Protein AF-A0A855K456-F1 (afdb_monomer_lite)

Secondary structure (DSSP, 8-state):
--THHHHTEEEEEEE-----TTEEEEEGGGTEEEEEEEGGG-TT-B--HHHHTT--

pLDDT: mean 87.88, std 12.94, range [54.06, 98.25]

Foldseek 3Di:
DPPVQVVQWDWFKAFDDDDDPQWDADDVVVRITIGTDGLVGCPRTDADPVRVVVSD

Sequence (56 aa):
MHHRSKVNRRLVVAPLGEAGDRTRATYPELGLMVELRRVEALGDARVPDWMAAALA

Structure (mmCIF, N/CA/C/O backbone):
data_AF-A0A855K456-F1
#
_entry.id   AF-A0A855K456-F1
#
loop_
_atom_site.group_PDB
_atom_site.id
_atom_site.type_symbol
_atom_site.label_atom_id
_atom_site.label_alt_id
_atom_site.label_comp_id
_atom_site.label_asym_id
_atom_site.label_entity_id
_atom_site.label_seq_id
_atom_site.pdbx_PDB_ins_code
_atom_site.Cartn_x
_atom_site.Cartn_y
_atom_site.Cartn_z
_atom_site.occupancy
_atom_site.B_iso_or_equiv
_atom_site.auth_seq_id
_atom_site.auth_comp_id
_atom_site.auth_asym_id
_atom_site.auth_atom_id
_atom_site.pdbx_PDB_model_num
ATOM 1 N N . MET A 1 1 ? 19.561 14.269 -4.880 1.00 54.53 1 MET A N 1
ATOM 2 C CA . MET A 1 1 ? 18.149 13.859 -5.070 1.00 54.53 1 MET A CA 1
ATOM 3 C C . MET A 1 1 ? 17.885 13.715 -6.566 1.00 54.53 1 MET A C 1
ATOM 5 O O . MET A 1 1 ? 17.719 14.717 -7.244 1.00 54.53 1 MET A O 1
ATOM 9 N N . HIS A 1 2 ? 17.949 12.495 -7.109 1.00 58.97 2 HIS A N 1
ATOM 10 C CA . HIS A 1 2 ? 17.778 12.258 -8.547 1.00 58.97 2 HIS A CA 1
ATOM 11 C C . HIS A 1 2 ? 16.303 12.484 -8.912 1.00 58.97 2 HIS A C 1
ATOM 13 O O . HIS A 1 2 ? 15.436 11.763 -8.415 1.00 58.97 2 HIS A O 1
ATOM 19 N N . HIS A 1 3 ? 15.999 13.502 -9.725 1.00 60.06 3 HIS A N 1
ATOM 20 C CA . HIS A 1 3 ? 14.623 13.908 -10.062 1.00 60.06 3 HIS A CA 1
ATOM 21 C C . HIS A 1 3 ? 13.750 12.713 -10.497 1.00 60.06 3 HIS A C 1
ATOM 23 O O . HIS A 1 3 ? 12.593 12.601 -10.096 1.00 60.06 3 HIS A O 1
ATOM 29 N N . ARG A 1 4 ? 14.353 11.761 -11.223 1.00 56.34 4 ARG A N 1
ATOM 30 C CA . ARG A 1 4 ? 13.724 10.542 -11.747 1.00 56.34 4 ARG A CA 1
ATOM 31 C C . ARG A 1 4 ? 13.113 9.646 -10.651 1.00 56.34 4 ARG A C 1
ATOM 33 O O . ARG A 1 4 ? 12.025 9.118 -10.835 1.00 56.34 4 ARG A O 1
ATOM 40 N N . SER A 1 5 ? 13.718 9.577 -9.460 1.00 54.06 5 SER A N 1
ATOM 41 C CA . SER A 1 5 ? 13.219 8.772 -8.324 1.00 54.06 5 SER A CA 1
ATOM 42 C C . SER A 1 5 ? 11.996 9.373 -7.611 1.00 54.06 5 SER A C 1
ATOM 44 O O . SER A 1 5 ? 11.422 8.740 -6.716 1.00 54.06 5 SER A O 1
ATOM 46 N N . LYS A 1 6 ? 11.621 10.622 -7.933 1.00 56.97 6 LYS A N 1
ATOM 47 C CA . LYS A 1 6 ? 10.374 11.250 -7.464 1.00 56.97 6 LYS A CA 1
ATOM 48 C C . LYS A 1 6 ? 9.211 10.962 -8.418 1.00 56.97 6 LYS A C 1
ATOM 50 O O . LYS A 1 6 ? 8.089 10.840 -7.943 1.00 56.97 6 LYS A O 1
ATOM 55 N N . VAL A 1 7 ? 9.488 10.810 -9.717 1.00 65.75 7 VAL A N 1
ATOM 56 C CA . VAL A 1 7 ? 8.470 10.591 -10.761 1.00 65.75 7 VAL A CA 1
ATOM 57 C C . VAL A 1 7 ? 7.915 9.160 -10.735 1.00 65.75 7 VAL A C 1
ATOM 59 O O . VAL A 1 7 ? 6.728 8.962 -10.967 1.00 65.75 7 VAL A O 1
ATOM 62 N N . ASN A 1 8 ? 8.718 8.169 -10.337 1.00 79.62 8 ASN A N 1
ATOM 63 C CA . ASN A 1 8 ? 8.310 6.757 -10.303 1.00 79.62 8 ASN A CA 1
ATOM 64 C C . ASN A 1 8 ? 7.545 6.344 -9.030 1.00 79.62 8 ASN A C 1
ATOM 66 O O . ASN A 1 8 ? 7.702 5.223 -8.552 1.00 79.62 8 ASN A O 1
ATOM 70 N N . ARG A 1 9 ? 6.739 7.230 -8.428 1.00 88.75 9 ARG A N 1
ATOM 71 C CA . ARG A 1 9 ? 5.880 6.859 -7.288 1.00 88.75 9 ARG A CA 1
ATOM 72 C C . ARG A 1 9 ? 4.430 6.706 -7.726 1.00 88.75 9 ARG A C 1
ATOM 74 O O . ARG A 1 9 ? 3.916 7.536 -8.470 1.00 88.75 9 ARG A O 1
ATOM 81 N N . ARG A 1 10 ? 3.764 5.664 -7.234 1.00 90.69 10 ARG A N 1
ATOM 82 C CA . ARG A 1 10 ? 2.346 5.378 -7.473 1.00 90.69 10 ARG A CA 1
ATOM 83 C C . ARG A 1 10 ? 1.619 5.233 -6.145 1.00 90.69 10 ARG A C 1
ATOM 85 O O . ARG A 1 10 ? 2.202 4.781 -5.160 1.00 90.69 10 ARG A O 1
ATOM 92 N N . LEU A 1 11 ? 0.355 5.644 -6.131 1.00 93.69 11 LEU A N 1
ATOM 93 C CA . LEU A 1 11 ? -0.560 5.269 -5.062 1.00 93.69 11 LEU A CA 1
ATOM 94 C C . LEU A 1 11 ?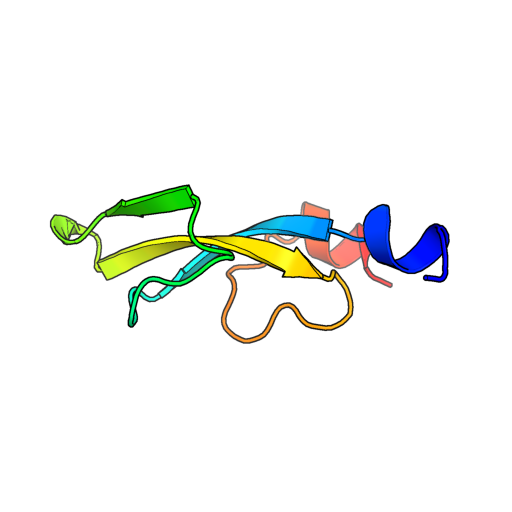 -1.029 3.848 -5.328 1.00 93.69 11 LEU A C 1
ATOM 96 O O . LEU A 1 11 ? -1.490 3.551 -6.427 1.00 93.69 11 LEU A O 1
ATOM 100 N N . VAL A 1 12 ? -0.872 2.987 -4.334 1.00 94.69 12 VAL A N 1
ATOM 101 C CA . VAL A 1 12 ? -1.204 1.570 -4.434 1.00 94.69 12 VAL A CA 1
ATOM 102 C C . VAL A 1 12 ? -1.915 1.103 -3.178 1.00 94.69 12 VAL A C 1
ATOM 104 O O . VAL A 1 12 ? -1.739 1.679 -2.103 1.00 94.69 12 VAL A O 1
ATOM 107 N N . VAL A 1 13 ? -2.721 0.057 -3.329 1.00 96.94 13 VAL A N 1
ATOM 108 C CA . VAL A 1 13 ? -3.403 -0.609 -2.218 1.00 96.94 13 VAL A CA 1
ATOM 109 C C . VAL A 1 13 ? -2.505 -1.725 -1.700 1.00 96.94 13 VAL A C 1
ATOM 111 O O . VAL A 1 13 ? -2.018 -2.529 -2.491 1.00 96.94 13 VAL A O 1
ATOM 114 N N . ALA A 1 14 ? -2.307 -1.799 -0.391 1.00 96.88 14 ALA A N 1
ATOM 115 C CA . ALA A 1 14 ? -1.528 -2.837 0.276 1.00 96.88 14 ALA A CA 1
ATOM 116 C C . ALA A 1 14 ? -2.294 -3.383 1.497 1.00 96.88 14 ALA A C 1
ATOM 118 O O . ALA A 1 14 ? -3.237 -2.729 1.959 1.00 96.88 14 ALA A O 1
ATOM 119 N N . PRO A 1 15 ? -1.928 -4.570 2.013 1.00 97.81 15 PRO A N 1
ATOM 120 C CA . PRO A 1 15 ? -2.373 -5.033 3.323 1.00 97.81 15 PRO A CA 1
ATOM 121 C C . PRO A 1 15 ? -2.127 -3.980 4.407 1.00 97.81 15 PRO A C 1
ATOM 123 O O . PRO A 1 15 ? -1.140 -3.246 4.362 1.00 97.81 15 PRO A O 1
ATOM 126 N N . LEU A 1 16 ? -3.039 -3.897 5.373 1.00 97.69 16 LEU A N 1
ATOM 127 C CA . LEU A 1 16 ? -2.892 -2.999 6.511 1.00 97.69 16 LEU A CA 1
ATOM 128 C C . LEU A 1 16 ? -1.694 -3.413 7.376 1.00 97.69 16 LEU A C 1
ATOM 130 O O . LEU A 1 16 ? -1.600 -4.557 7.817 1.00 97.69 16 LEU A O 1
ATOM 134 N N . GLY A 1 17 ? -0.823 -2.452 7.659 1.00 95.75 17 GLY A N 1
ATOM 135 C CA . GLY A 1 17 ? 0.272 -2.563 8.615 1.00 95.75 17 GLY A CA 1
ATOM 136 C C . GLY A 1 17 ? 0.381 -1.298 9.464 1.00 95.75 17 GLY A C 1
ATOM 137 O O . GLY A 1 17 ? -0.582 -0.541 9.603 1.00 95.75 17 GLY A O 1
ATOM 138 N N . GLU A 1 18 ? 1.562 -1.054 10.022 1.00 95.81 18 GLU A N 1
ATOM 139 C CA . GLU A 1 18 ? 1.842 0.182 10.752 1.00 95.81 18 GLU A CA 1
ATOM 140 C C . GLU A 1 18 ? 1.872 1.380 9.788 1.00 95.81 18 GLU A C 1
ATOM 142 O O . GLU A 1 18 ? 2.567 1.367 8.768 1.00 95.81 18 GLU A O 1
ATOM 147 N N . ALA A 1 19 ? 1.086 2.414 10.093 1.00 95.12 19 ALA A N 1
ATOM 148 C CA . ALA A 1 19 ? 1.040 3.620 9.278 1.00 95.12 19 ALA A CA 1
ATOM 149 C C . ALA A 1 19 ? 2.340 4.425 9.427 1.00 95.12 19 ALA A C 1
ATOM 151 O O . ALA A 1 19 ? 2.849 4.613 10.528 1.00 95.12 19 ALA A O 1
ATOM 152 N N . GLY A 1 20 ? 2.844 4.958 8.316 1.00 95.06 20 GLY A N 1
ATOM 153 C CA . GLY A 1 20 ? 4.031 5.813 8.298 1.00 95.06 20 GLY A CA 1
ATOM 154 C C . GLY A 1 20 ? 3.944 6.902 7.234 1.00 95.06 20 GLY A C 1
ATOM 155 O O . GLY A 1 20 ? 2.894 7.130 6.637 1.00 95.06 20 GL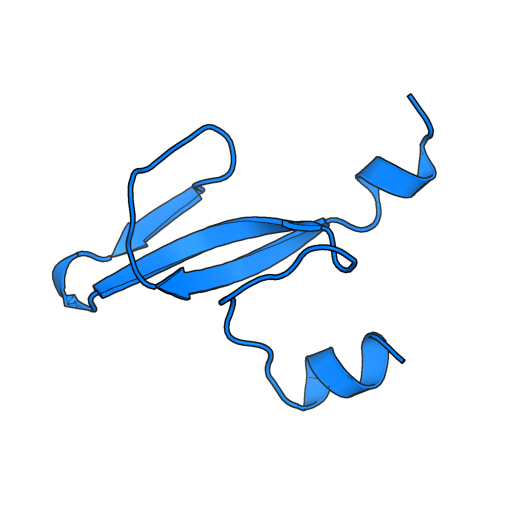Y A O 1
ATOM 156 N N . ASP A 1 21 ? 5.071 7.542 6.918 1.00 94.94 21 ASP A N 1
ATOM 157 C CA . ASP A 1 21 ? 5.139 8.713 6.020 1.00 94.94 21 ASP A CA 1
ATOM 158 C C . ASP A 1 21 ? 4.608 8.476 4.590 1.00 94.94 21 ASP A C 1
ATOM 160 O O . ASP A 1 21 ? 4.338 9.413 3.826 1.00 94.94 21 ASP A O 1
ATOM 164 N N . ARG A 1 22 ? 4.498 7.207 4.182 1.00 94.44 22 ARG A N 1
ATOM 165 C CA . ARG A 1 22 ? 3.984 6.802 2.865 1.00 94.44 22 ARG A CA 1
ATOM 166 C C . ARG A 1 22 ? 2.477 6.562 2.868 1.00 94.44 22 ARG A C 1
ATOM 168 O O . ARG A 1 22 ? 1.887 6.575 1.785 1.00 94.44 22 ARG A O 1
ATOM 175 N N . THR A 1 23 ? 1.869 6.355 4.032 1.00 97.50 23 THR A N 1
ATOM 176 C CA . THR A 1 23 ? 0.451 6.034 4.189 1.00 97.50 23 THR A CA 1
ATOM 177 C C . THR A 1 23 ? -0.410 7.258 3.892 1.00 97.50 23 THR A C 1
ATOM 179 O O . THR A 1 23 ? -0.141 8.362 4.358 1.00 97.50 23 THR A O 1
ATOM 182 N N . ARG A 1 24 ? -1.439 7.078 3.062 1.00 97.75 24 ARG A N 1
ATOM 183 C CA . ARG A 1 24 ? -2.396 8.132 2.681 1.00 97.75 24 ARG A CA 1
ATOM 184 C C . ARG A 1 24 ? -3.771 7.910 3.275 1.00 97.75 24 ARG A C 1
ATOM 186 O O . ARG A 1 24 ? -4.445 8.879 3.595 1.00 97.75 24 ARG A O 1
ATOM 193 N N . ALA A 1 25 ? -4.156 6.650 3.417 1.00 98.12 25 ALA A N 1
ATOM 194 C CA . ALA A 1 25 ? -5.396 6.246 4.051 1.00 98.12 25 ALA A CA 1
ATOM 195 C C . ALA A 1 25 ? -5.248 4.825 4.596 1.00 98.12 25 ALA A C 1
ATOM 197 O O . ALA A 1 25 ? -4.517 4.013 4.023 1.00 98.12 25 ALA A O 1
ATOM 198 N N . THR A 1 26 ? -5.964 4.529 5.672 1.00 98.25 26 THR A N 1
ATOM 199 C CA . THR A 1 26 ? -6.137 3.182 6.216 1.00 98.25 26 THR A CA 1
ATOM 200 C C . THR A 1 26 ? -7.618 2.820 6.155 1.00 98.25 26 THR A C 1
ATOM 202 O O . THR A 1 26 ? -8.477 3.683 6.318 1.00 98.25 26 THR A O 1
ATOM 205 N N . TYR A 1 27 ? -7.904 1.546 5.905 1.00 97.69 27 TYR A N 1
ATOM 206 C CA . TYR A 1 27 ? -9.246 0.962 5.868 1.00 97.69 27 TYR A CA 1
ATOM 207 C C . TYR A 1 27 ? -9.248 -0.294 6.753 1.00 97.69 27 TYR A C 1
ATOM 209 O O . TYR A 1 27 ? -9.123 -1.414 6.238 1.00 97.69 27 TYR A O 1
ATOM 217 N N . PRO A 1 28 ? -9.290 -0.132 8.091 1.00 97.12 28 PRO A N 1
ATOM 218 C CA . PRO A 1 28 ? -9.149 -1.240 9.034 1.00 97.12 28 PRO A CA 1
ATOM 219 C C . PRO A 1 28 ? -10.177 -2.352 8.845 1.00 97.12 28 PRO A C 1
ATOM 221 O O . PRO A 1 28 ? -9.826 -3.527 8.893 1.00 97.12 28 PRO A O 1
ATOM 224 N N . GLU A 1 29 ? -11.419 -1.989 8.542 1.00 97.75 29 GLU A N 1
ATOM 225 C CA . GLU A 1 29 ? -12.522 -2.911 8.274 1.00 97.75 29 GLU A CA 1
ATOM 226 C C . GLU A 1 29 ? -12.297 -3.802 7.044 1.00 97.75 29 GLU A C 1
ATOM 228 O O . GLU A 1 29 ? -12.870 -4.886 6.957 1.00 97.75 29 GLU A O 1
ATOM 233 N N . LEU A 1 30 ? -11.435 -3.380 6.114 1.00 97.56 30 LEU A N 1
ATOM 234 C CA . LEU A 1 30 ? -11.045 -4.165 4.942 1.00 97.56 30 LEU A CA 1
ATOM 235 C C . LEU A 1 30 ? -9.682 -4.851 5.113 1.00 97.56 30 LEU A C 1
ATOM 237 O O . LEU A 1 30 ? -9.288 -5.632 4.248 1.00 97.56 30 LEU A O 1
ATOM 241 N N . GLY A 1 31 ? -8.937 -4.546 6.181 1.00 97.69 31 GLY A N 1
ATOM 242 C CA . GLY A 1 31 ? -7.544 -4.971 6.334 1.00 97.69 31 GLY A CA 1
ATOM 243 C C . GLY A 1 31 ? -6.623 -4.383 5.259 1.00 97.69 31 GLY A C 1
ATOM 244 O O . GLY A 1 31 ? -5.657 -5.032 4.855 1.00 97.69 31 GLY A O 1
ATOM 245 N N . LEU A 1 32 ? -6.926 -3.173 4.768 1.00 98.19 32 LEU A N 1
ATOM 246 C CA . LEU A 1 32 ? -6.206 -2.522 3.668 1.00 98.19 32 LEU A CA 1
ATOM 247 C C . LEU A 1 32 ? -5.705 -1.123 4.034 1.00 98.19 32 LEU A C 1
ATOM 249 O O . LEU A 1 32 ? -6.233 -0.450 4.915 1.00 98.19 32 LEU A O 1
ATOM 253 N N . MET A 1 33 ? -4.709 -0.650 3.291 1.00 98.12 33 MET A N 1
ATOM 254 C CA . MET A 1 33 ? -4.244 0.735 3.314 1.00 98.12 33 MET A CA 1
ATOM 255 C C . MET A 1 33 ? -3.815 1.201 1.924 1.00 98.12 33 MET A C 1
ATOM 257 O O . MET A 1 33 ? -3.503 0.399 1.044 1.00 98.12 33 MET A O 1
ATOM 261 N N . VAL A 1 34 ? -3.795 2.518 1.731 1.00 97.50 34 VAL A N 1
ATOM 262 C CA . VAL A 1 34 ? -3.283 3.166 0.522 1.00 97.50 34 VAL A CA 1
ATOM 263 C C . VAL A 1 34 ? -1.935 3.792 0.838 1.00 97.50 34 VAL A C 1
ATOM 265 O O . VAL A 1 34 ? -1.824 4.628 1.738 1.00 97.50 34 VAL A O 1
ATOM 268 N N . GLU A 1 35 ? -0.915 3.433 0.065 1.00 97.06 35 GLU A N 1
ATOM 269 C CA . GLU A 1 35 ? 0.442 3.947 0.224 1.00 97.06 35 GLU A CA 1
ATOM 270 C C . GLU A 1 35 ? 1.005 4.548 -1.060 1.00 97.06 35 GLU A C 1
ATOM 272 O O . GLU A 1 35 ? 0.738 4.087 -2.168 1.00 97.06 35 GLU A O 1
ATOM 277 N N . LEU A 1 36 ? 1.864 5.556 -0.900 1.00 94.69 36 LEU A N 1
ATOM 278 C CA . LEU A 1 36 ? 2.696 6.089 -1.971 1.00 94.69 36 LEU A CA 1
ATOM 279 C C . LEU A 1 36 ? 4.019 5.310 -2.041 1.00 94.69 36 LEU A C 1
ATOM 281 O O . LEU A 1 36 ? 4.966 5.612 -1.307 1.00 94.69 36 LEU A O 1
ATOM 285 N N . ARG A 1 37 ? 4.103 4.330 -2.945 1.00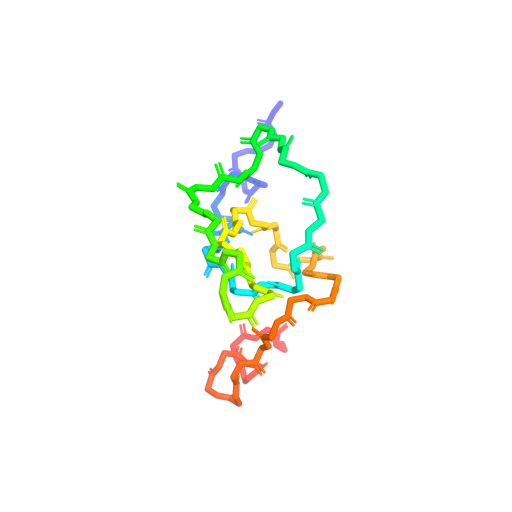 92.25 37 ARG A N 1
ATOM 286 C CA . ARG A 1 37 ? 5.284 3.464 -3.127 1.00 92.25 37 ARG A CA 1
ATOM 287 C C . ARG A 1 37 ? 6.004 3.759 -4.437 1.00 92.25 37 ARG A C 1
ATOM 289 O O . ARG A 1 37 ? 5.423 4.318 -5.365 1.00 92.25 37 ARG A O 1
ATOM 296 N N . ARG A 1 38 ? 7.295 3.422 -4.506 1.00 90.25 38 ARG A N 1
ATOM 297 C CA . ARG A 1 38 ? 8.040 3.461 -5.773 1.00 90.25 38 ARG A CA 1
ATOM 298 C C . ARG A 1 38 ? 7.662 2.251 -6.615 1.00 90.25 38 ARG A C 1
ATOM 300 O O . ARG A 1 38 ? 7.455 1.178 -6.059 1.00 90.25 38 ARG A O 1
ATOM 307 N N . VAL A 1 39 ? 7.623 2.430 -7.929 1.00 87.88 39 VAL A N 1
ATOM 308 C CA . VAL A 1 39 ? 7.362 1.358 -8.897 1.00 87.88 39 VAL A CA 1
ATOM 309 C C . VAL A 1 39 ? 8.366 0.212 -8.740 1.00 87.88 39 VAL A C 1
ATOM 311 O O . VAL A 1 39 ? 7.974 -0.942 -8.640 1.00 87.88 39 VAL A O 1
ATOM 314 N N . GLU A 1 40 ? 9.649 0.529 -8.602 1.00 86.44 40 GLU A N 1
ATOM 315 C CA . GLU A 1 40 ? 10.706 -0.458 -8.351 1.00 86.44 40 GLU A CA 1
ATOM 316 C C . GLU A 1 40 ? 10.678 -1.099 -6.940 1.00 86.44 40 GLU A C 1
ATOM 318 O O . GLU A 1 40 ? 11.482 -1.979 -6.651 1.00 86.44 40 GLU A O 1
ATOM 323 N N . ALA A 1 41 ? 9.782 -0.671 -6.040 1.00 89.81 41 ALA A N 1
ATOM 324 C CA . ALA A 1 41 ? 9.693 -1.162 -4.659 1.00 89.81 41 ALA A CA 1
ATOM 325 C C . ALA A 1 41 ? 8.233 -1.257 -4.175 1.00 89.81 41 ALA A C 1
ATOM 327 O O . ALA A 1 41 ? 7.858 -0.685 -3.144 1.00 89.81 41 ALA A O 1
ATOM 328 N N . LEU A 1 42 ? 7.397 -1.953 -4.951 1.00 91.31 42 LEU A N 1
ATOM 329 C CA . LEU A 1 42 ? 5.967 -2.110 -4.670 1.00 91.31 42 LEU A CA 1
ATOM 330 C C . LEU A 1 42 ? 5.666 -3.061 -3.509 1.00 91.31 42 LEU A C 1
ATOM 332 O O . LEU A 1 42 ? 4.671 -2.836 -2.828 1.00 91.31 42 LEU A O 1
ATOM 336 N N . GLY A 1 43 ? 6.515 -4.053 -3.230 1.00 92.06 43 GLY A N 1
ATOM 337 C CA . GLY A 1 43 ? 6.328 -4.986 -2.112 1.00 92.06 43 GLY A CA 1
ATOM 338 C C . GLY A 1 43 ? 5.040 -5.806 -2.229 1.00 92.06 43 GLY A C 1
ATOM 339 O O . GLY A 1 43 ? 4.721 -6.308 -3.299 1.00 92.06 43 GLY A O 1
ATOM 340 N N . ASP A 1 44 ? 4.287 -5.900 -1.135 1.00 93.81 44 ASP A N 1
ATOM 341 C CA . ASP A 1 44 ? 2.990 -6.590 -1.032 1.00 93.81 44 ASP A CA 1
ATOM 342 C C . ASP A 1 44 ? 1.795 -5.781 -1.576 1.00 93.81 44 ASP A C 1
ATOM 344 O O . ASP A 1 44 ? 0.633 -6.116 -1.334 1.00 93.81 44 ASP A O 1
ATOM 348 N N . ALA A 1 45 ? 2.063 -4.696 -2.306 1.00 94.88 45 ALA A N 1
ATOM 349 C CA . ALA A 1 45 ? 1.012 -3.924 -2.939 1.00 94.88 45 ALA A CA 1
ATOM 350 C C . ALA A 1 45 ? 0.289 -4.764 -3.997 1.00 94.88 45 ALA A C 1
ATOM 3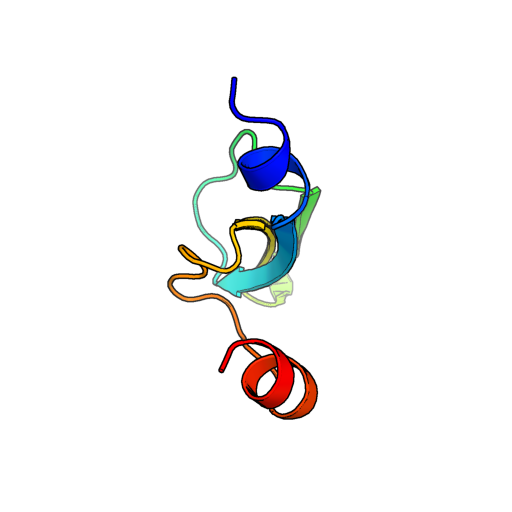52 O O . ALA A 1 45 ? 0.903 -5.479 -4.788 1.00 94.88 45 ALA A O 1
ATOM 353 N N . ARG A 1 46 ? -1.032 -4.620 -4.056 1.00 94.38 46 ARG A N 1
ATOM 354 C CA . ARG A 1 46 ? -1.849 -5.195 -5.120 1.00 94.38 46 ARG A CA 1
ATOM 355 C C . ARG A 1 46 ? -1.539 -4.459 -6.421 1.00 94.38 46 ARG A C 1
ATOM 357 O O . ARG A 1 46 ? -1.730 -3.245 -6.503 1.00 94.38 46 ARG A O 1
ATOM 364 N N . VAL A 1 47 ? -1.081 -5.198 -7.428 1.00 90.94 47 VAL A N 1
ATOM 365 C CA . VAL A 1 47 ? -0.759 -4.676 -8.761 1.00 90.94 47 VAL A CA 1
ATOM 366 C C . VAL A 1 47 ? -1.791 -5.209 -9.753 1.00 90.94 47 VAL A C 1
ATOM 368 O O . VAL A 1 47 ? -1.757 -6.396 -10.064 1.00 90.94 47 VAL A O 1
ATOM 371 N N . PRO A 1 48 ? -2.729 -4.375 -10.235 1.00 88.44 48 PRO A N 1
ATOM 372 C CA . PRO A 1 48 ? -3.664 -4.781 -11.280 1.00 88.44 48 PRO A CA 1
ATOM 373 C C . PRO A 1 48 ? -2.946 -5.120 -12.592 1.00 88.44 48 PRO A C 1
ATOM 375 O O . PRO A 1 48 ? -1.923 -4.510 -12.903 1.00 88.44 48 PRO A O 1
ATOM 378 N N . ASP A 1 49 ? -3.525 -5.994 -13.415 1.00 88.44 49 ASP A N 1
ATOM 379 C CA . ASP A 1 49 ? -2.907 -6.454 -14.673 1.00 88.44 49 ASP A CA 1
ATOM 380 C C . ASP A 1 49 ? -2.561 -5.309 -15.637 1.00 88.44 49 ASP A C 1
ATOM 382 O O . ASP A 1 49 ? -1.486 -5.284 -16.237 1.00 88.44 49 ASP A O 1
ATOM 386 N N . TRP A 1 50 ? -3.433 -4.298 -15.732 1.00 84.94 50 TRP A N 1
ATOM 387 C CA . TRP A 1 50 ? -3.177 -3.105 -16.546 1.00 84.94 50 TRP A CA 1
ATOM 388 C C . TRP A 1 50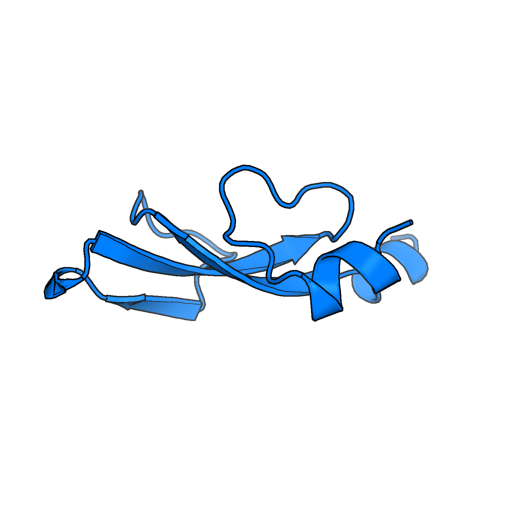 ? -1.963 -2.304 -16.055 1.00 84.94 50 TRP A C 1
ATOM 390 O O . TRP A 1 50 ? -1.298 -1.641 -16.848 1.00 84.94 50 TRP A O 1
ATOM 400 N N . MET A 1 51 ? -1.666 -2.352 -14.752 1.00 85.06 51 MET A N 1
ATOM 401 C CA . MET A 1 51 ? -0.495 -1.703 -14.173 1.00 85.06 51 MET A CA 1
ATOM 402 C C . MET A 1 51 ? 0.742 -2.558 -14.411 1.00 85.06 51 MET A C 1
ATOM 404 O O . MET A 1 51 ? 1.755 -2.006 -14.825 1.00 85.06 51 MET A O 1
ATOM 408 N N . ALA A 1 52 ? 0.650 -3.877 -14.213 1.00 85.38 52 ALA A N 1
ATOM 409 C CA . ALA A 1 52 ? 1.749 -4.815 -14.433 1.00 85.38 52 ALA A CA 1
ATOM 410 C C . ALA A 1 52 ? 2.343 -4.691 -15.846 1.00 85.38 52 ALA A C 1
ATOM 412 O O . ALA A 1 52 ? 3.562 -4.636 -15.990 1.00 85.38 52 ALA A O 1
ATOM 413 N N . ALA A 1 53 ? 1.495 -4.535 -16.869 1.00 83.81 53 ALA A N 1
ATOM 414 C CA . ALA A 1 53 ? 1.932 -4.325 -18.251 1.00 83.81 53 ALA A CA 1
ATOM 415 C C . ALA A 1 53 ? 2.794 -3.060 -18.450 1.00 83.81 53 ALA A C 1
ATOM 417 O O . ALA A 1 53 ? 3.646 -3.032 -19.329 1.00 83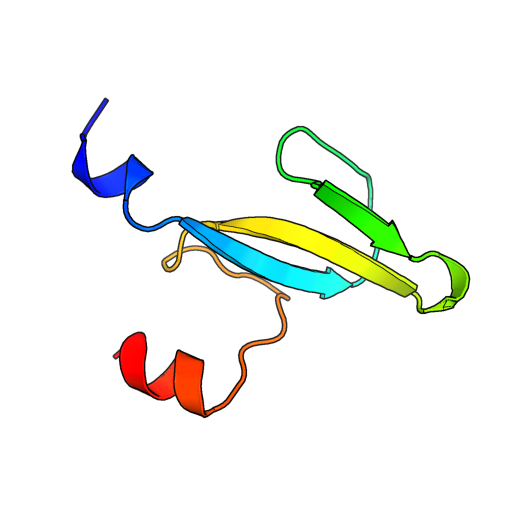.81 53 ALA A O 1
ATOM 418 N N . ALA A 1 54 ? 2.596 -2.022 -17.632 1.00 79.38 54 ALA A N 1
ATOM 419 C CA . ALA A 1 54 ? 3.355 -0.772 -17.685 1.00 79.38 54 ALA A CA 1
ATOM 420 C C . ALA A 1 54 ? 4.610 -0.770 -16.787 1.00 79.38 54 ALA A C 1
ATOM 422 O O . ALA A 1 54 ? 5.303 0.247 -16.722 1.00 79.38 54 ALA A O 1
ATOM 423 N N . LEU A 1 55 ? 4.868 -1.862 -16.053 1.00 75.75 55 LEU A N 1
ATOM 424 C CA . LEU A 1 55 ? 6.059 -2.030 -15.210 1.00 75.75 55 LEU A CA 1
ATOM 425 C C . LEU A 1 55 ? 7.207 -2.781 -15.908 1.00 75.75 55 LEU A C 1
ATOM 427 O O . LEU A 1 55 ? 8.304 -2.805 -15.349 1.00 75.75 55 LEU A O 1
ATOM 431 N N . ALA A 1 56 ? 6.939 -3.409 -17.059 1.00 66.25 56 ALA A N 1
ATOM 432 C CA . ALA A 1 56 ? 7.890 -4.196 -17.850 1.00 66.25 56 ALA A CA 1
ATOM 433 C C . ALA A 1 56 ? 8.859 -3.334 -18.678 1.00 66.25 56 ALA A C 1
ATOM 435 O O . ALA A 1 56 ? 8.460 -2.229 -19.114 1.00 66.25 56 ALA A O 1
#

Radius of gyration: 11.99 Å; chains: 1; bounding box: 31×20×29 Å